Protein AF-A0A060CGD2-F1 (afdb_monomer_lite)

InterPro domains:
  IPR013785 Aldolase-type TIM barrel [G3DSA:3.20.20.70] (26-135)
  IPR017853 Glycoside hydrolase superfamily [SSF51445] (34-133)

Radius of gyration: 16.0 Å; chains: 1; bounding box: 41×30×50 Å

Secondary structure (DSSP, 8-state):
---TT-----------S------EEEE--SEEETTSHHHHH-GGGEE--SSSEEEE-TTSHHHHHHHHHHHHHHHHHHT-SEEEEE--S-THHHHHHH-TTSHHHHHHHHHHHHHHHHHHHH-TT-EEEEESTT-

Foldseek 3Di:
DDPVPQDQDDDDDDDDDLPLPPDEEEDELQKDFCPDPCCVVCVVQWQDPPDRMTGGQLLDPVSLVVSLVVLLCVCVNSVHQEYEYEAQDDCVVSQCVVPVPNCSVVSSVVSVVVSVVSNCVSNVSHHYDYYHPND

pLDDT: mean 81.66, std 20.45, range [28.38, 97.75]

Sequence (135 aa):
IDTENFPAASHHSRRRCVRWAEIRAVVRVERAHRSSRWVREHPDWFIDIGKDFLLLDLSLREAQDACIDLMTRTVHEVGAGWVKLDFNFGPRLFWEASDPGGGKQFTYTAGLYRVLDEFFRLCPDVIMECCASGG

Organism: NCBI:txid246267

Structure (mmCIF, N/CA/C/O backbone):
data_AF-A0A060CGD2-F1
#
_entry.id   AF-A0A060CGD2-F1
#
loop_
_atom_site.group_PDB
_atom_site.id
_atom_site.type_symbol
_atom_site.label_atom_id
_atom_site.label_alt_id
_atom_site.label_comp_id
_atom_site.label_asym_id
_atom_site.label_entity_id
_atom_site.label_seq_id
_atom_site.pdbx_PDB_ins_code
_atom_site.Cartn_x
_atom_site.Cartn_y
_atom_site.Cartn_z
_atom_site.occupancy
_atom_site.B_iso_or_equiv
_atom_site.auth_seq_id
_atom_site.auth_comp_id
_atom_site.auth_asym_id
_atom_site.auth_atom_id
_atom_site.pdbx_PDB_model_num
ATOM 1 N N . ILE A 1 1 ? 6.231 -1.635 7.036 1.00 45.22 1 ILE A N 1
ATOM 2 C CA . ILE A 1 1 ? 5.142 -0.938 7.746 1.00 45.22 1 ILE A CA 1
ATOM 3 C C . ILE A 1 1 ? 5.560 -0.882 9.196 1.00 45.22 1 ILE A C 1
ATOM 5 O O . ILE A 1 1 ? 5.857 -1.921 9.771 1.00 45.22 1 ILE A O 1
ATOM 9 N N . ASP A 1 2 ? 5.777 0.327 9.689 1.00 30.14 2 ASP A N 1
ATOM 10 C CA . ASP A 1 2 ? 6.323 0.554 11.017 1.00 30.14 2 ASP A CA 1
ATOM 11 C C . ASP A 1 2 ? 5.169 0.546 12.024 1.00 30.14 2 ASP A C 1
ATOM 13 O O . ASP A 1 2 ? 4.426 1.520 12.144 1.00 30.14 2 ASP A O 1
ATOM 17 N N . THR A 1 3 ? 4.949 -0.609 12.650 1.00 40.44 3 THR A N 1
ATOM 18 C CA . THR A 1 3 ? 3.934 -0.813 13.692 1.00 40.44 3 THR A CA 1
ATOM 19 C C . THR A 1 3 ? 4.403 -0.310 15.061 1.00 40.44 3 THR A C 1
ATOM 21 O O . THR A 1 3 ? 3.661 -0.442 16.031 1.00 40.44 3 THR A O 1
ATOM 24 N N . GLU A 1 4 ? 5.605 0.270 15.179 1.00 31.92 4 GLU A N 1
ATOM 25 C CA . GLU A 1 4 ? 6.211 0.628 16.473 1.00 31.92 4 GLU A CA 1
ATOM 26 C C . GLU A 1 4 ? 5.580 1.850 17.165 1.00 31.92 4 GLU A C 1
ATOM 28 O O . GLU A 1 4 ? 6.003 2.218 18.256 1.00 31.92 4 GLU A O 1
ATOM 33 N N . ASN A 1 5 ? 4.527 2.453 16.602 1.00 32.41 5 ASN A N 1
ATOM 34 C CA . ASN A 1 5 ? 3.839 3.605 17.203 1.00 32.41 5 ASN A CA 1
ATOM 35 C C . ASN A 1 5 ? 2.410 3.324 17.700 1.00 32.41 5 ASN A C 1
ATOM 37 O O . ASN A 1 5 ? 1.669 4.269 17.966 1.00 32.41 5 ASN A O 1
ATOM 41 N N . PHE A 1 6 ? 2.000 2.061 17.849 1.00 35.94 6 PHE A N 1
ATOM 42 C CA . PHE A 1 6 ? 0.694 1.735 18.433 1.00 35.94 6 PHE A CA 1
ATOM 43 C C . PHE A 1 6 ? 0.813 1.512 19.950 1.00 35.94 6 PHE A C 1
ATOM 45 O O . PHE A 1 6 ? 1.292 0.456 20.369 1.00 35.94 6 PHE A O 1
ATOM 52 N N . PRO A 1 7 ? 0.390 2.466 20.808 1.00 33.22 7 PRO A N 1
ATOM 53 C CA . PRO A 1 7 ? 0.287 2.199 22.236 1.00 33.22 7 PRO A CA 1
ATOM 54 C C . PRO A 1 7 ? -0.758 1.102 22.473 1.00 33.22 7 PRO A C 1
ATOM 56 O O . PRO A 1 7 ? -1.859 1.144 21.924 1.00 33.22 7 PRO A O 1
ATOM 59 N N . ALA A 1 8 ? -0.407 0.109 23.291 1.00 31.61 8 ALA A N 1
ATOM 60 C CA . ALA A 1 8 ? -1.294 -0.992 23.646 1.00 31.61 8 ALA A CA 1
ATOM 61 C C . ALA A 1 8 ? -2.565 -0.460 24.336 1.00 31.61 8 ALA A C 1
ATOM 63 O O . ALA A 1 8 ? -2.499 0.097 25.434 1.00 31.61 8 ALA A O 1
ATOM 64 N N . ALA A 1 9 ? -3.727 -0.627 23.698 1.00 41.44 9 ALA A N 1
ATOM 65 C CA . ALA A 1 9 ? -5.012 -0.264 24.282 1.00 41.44 9 ALA A CA 1
ATOM 66 C C . ALA A 1 9 ? -5.433 -1.314 25.325 1.00 41.44 9 ALA A C 1
ATOM 68 O O . ALA A 1 9 ? -5.514 -2.510 25.044 1.00 41.44 9 ALA A O 1
ATOM 69 N N . SER A 1 10 ? -5.701 -0.868 26.551 1.00 34.97 10 SER A N 1
ATOM 70 C CA . SER A 1 10 ? -6.179 -1.705 27.649 1.00 34.97 10 SER A CA 1
ATOM 71 C C . SER A 1 10 ? -7.662 -2.066 27.471 1.00 34.97 10 SER A C 1
ATOM 73 O O . SER A 1 10 ? -8.526 -1.219 27.244 1.00 34.97 10 SER A O 1
ATOM 75 N N . HIS A 1 11 ? -7.978 -3.358 27.581 1.00 40.56 11 HIS A N 1
ATOM 76 C CA . HIS A 1 11 ? -9.336 -3.884 27.451 1.00 40.56 11 HIS A CA 1
ATOM 77 C C . HIS A 1 11 ? -10.218 -3.546 28.667 1.00 40.56 11 HIS A C 1
ATOM 79 O O . HIS A 1 11 ? -10.110 -4.205 29.701 1.00 40.56 11 HIS A O 1
ATOM 85 N N . HIS A 1 12 ? -11.187 -2.628 28.532 1.00 32.06 12 HIS A N 1
ATOM 86 C CA . HIS A 1 12 ? -12.406 -2.713 29.348 1.00 32.06 12 HIS A CA 1
ATOM 87 C C . HIS A 1 12 ? -13.665 -2.040 28.765 1.00 32.06 12 HIS A C 1
ATOM 89 O O . HIS A 1 12 ? -13.689 -0.867 28.401 1.00 32.06 12 HIS A O 1
ATOM 95 N N . SER A 1 13 ? -14.764 -2.794 28.873 1.00 37.09 13 SER A N 1
ATOM 96 C CA . SER A 1 13 ? -16.188 -2.417 28.831 1.00 37.09 13 SER A CA 1
ATOM 97 C C . SER A 1 13 ? -16.917 -2.340 27.476 1.00 37.09 13 SER A C 1
ATOM 99 O O . SER A 1 13 ? -16.857 -1.380 26.714 1.00 37.09 13 SER A O 1
ATOM 101 N N . ARG A 1 14 ? -17.741 -3.376 27.261 1.00 45.62 14 ARG A N 1
ATOM 102 C CA . ARG A 1 14 ? -18.869 -3.440 26.324 1.00 45.62 14 ARG A CA 1
ATOM 103 C C . ARG A 1 14 ? -20.019 -2.552 26.820 1.00 45.62 14 ARG A C 1
ATOM 105 O O . ARG A 1 14 ? -20.652 -2.930 27.803 1.00 45.62 14 ARG A O 1
ATOM 112 N N . ARG A 1 15 ? -20.366 -1.465 26.119 1.00 35.06 15 ARG A N 1
ATOM 113 C CA . ARG A 1 15 ? -21.733 -0.891 26.089 1.00 35.06 15 ARG A CA 1
ATOM 114 C C . ARG A 1 15 ? -21.998 -0.235 24.731 1.00 35.06 15 ARG A C 1
ATOM 116 O O . ARG A 1 15 ? -21.208 0.583 24.278 1.00 35.06 15 ARG A O 1
ATOM 123 N N . ARG A 1 16 ? -23.121 -0.612 24.106 1.00 38.50 16 ARG A N 1
ATOM 124 C CA . ARG A 1 16 ? -23.688 0.022 22.906 1.00 38.50 16 ARG A CA 1
ATOM 125 C C . ARG A 1 16 ? -24.160 1.428 23.266 1.00 38.50 16 ARG A C 1
ATOM 127 O O . ARG A 1 16 ? -25.179 1.594 23.924 1.00 38.50 16 ARG A O 1
ATOM 134 N N . CYS A 1 17 ? -23.388 2.409 22.845 1.00 28.38 17 CYS A N 1
ATOM 135 C CA . CYS A 1 17 ? -23.762 3.799 22.632 1.00 28.38 17 CYS A CA 1
ATOM 136 C C . CYS A 1 17 ? -22.786 4.282 21.553 1.00 28.38 17 CYS A C 1
ATOM 138 O O . CYS A 1 17 ? -21.675 3.753 21.513 1.00 28.38 17 CYS A O 1
ATOM 140 N N . VAL A 1 18 ? -23.182 5.192 20.664 1.00 41.75 18 VAL A N 1
ATOM 141 C CA . VAL A 1 18 ? -22.348 5.692 19.554 1.00 41.75 18 VAL A CA 1
ATOM 142 C C . VAL A 1 18 ? -21.080 6.344 20.128 1.00 41.75 18 VAL A C 1
ATOM 144 O O . VAL A 1 18 ? -21.037 7.538 20.401 1.00 41.75 18 VAL A O 1
ATOM 147 N N . ARG A 1 19 ? -20.062 5.530 20.416 1.00 39.88 19 ARG A N 1
ATOM 148 C CA . ARG A 1 19 ? -18.722 5.959 20.788 1.00 39.88 19 ARG A CA 1
ATOM 149 C C . ARG A 1 19 ? -18.026 6.161 19.464 1.00 39.88 19 ARG A C 1
ATOM 151 O O . ARG A 1 19 ? -17.563 5.196 18.867 1.00 39.88 19 ARG A O 1
ATOM 158 N N . TRP A 1 20 ? -17.955 7.410 19.020 1.00 41.66 20 TRP A N 1
ATOM 159 C CA . TRP A 1 20 ? -16.819 7.839 18.217 1.00 41.66 20 TRP A CA 1
ATOM 160 C C . TRP A 1 20 ? -15.587 7.401 19.004 1.00 41.66 20 TRP A C 1
ATOM 162 O O . TRP A 1 20 ? -15.300 7.979 20.051 1.00 41.66 20 TRP A O 1
ATOM 172 N N . ALA A 1 21 ? -14.975 6.275 18.641 1.00 48.75 21 ALA A N 1
ATOM 173 C CA . ALA A 1 21 ? -13.849 5.786 19.411 1.00 48.75 21 ALA A CA 1
ATOM 174 C C . ALA A 1 21 ? -12.757 6.859 19.328 1.00 48.75 21 ALA A C 1
ATOM 176 O O . ALA A 1 21 ? -12.314 7.227 18.245 1.00 48.75 21 ALA A O 1
ATOM 177 N N . GLU A 1 22 ? -12.376 7.396 20.489 1.00 57.50 22 GLU A N 1
ATOM 178 C CA . GLU A 1 22 ? -11.383 8.470 20.646 1.00 57.50 22 GLU A CA 1
ATOM 179 C C . GLU A 1 22 ? -9.983 8.038 20.179 1.00 57.50 22 GLU A C 1
ATOM 181 O O . GLU A 1 22 ? -9.079 8.862 20.039 1.00 57.50 22 GLU A O 1
ATOM 186 N N . ILE A 1 23 ? -9.806 6.738 19.927 1.00 62.69 23 ILE A N 1
ATOM 187 C CA . ILE A 1 23 ? -8.557 6.135 19.493 1.00 62.69 23 ILE A CA 1
ATOM 188 C C . ILE A 1 23 ? -8.354 6.406 18.003 1.00 62.69 23 ILE A C 1
ATOM 190 O O . ILE A 1 23 ? -9.133 5.974 17.148 1.00 62.69 23 ILE A O 1
ATOM 194 N N . ARG A 1 24 ? -7.268 7.126 17.723 1.00 72.38 24 ARG A N 1
ATOM 195 C CA . ARG A 1 24 ? -6.819 7.518 16.391 1.00 72.38 24 ARG A CA 1
ATOM 196 C C . ARG A 1 24 ? -5.615 6.679 15.986 1.00 72.38 24 ARG A C 1
ATOM 198 O O . ARG A 1 24 ? -4.660 6.571 16.751 1.00 72.38 24 ARG A O 1
ATOM 205 N N . ALA A 1 25 ? -5.645 6.134 14.776 1.00 73.31 25 ALA A N 1
ATOM 206 C CA . ALA A 1 25 ? -4.524 5.413 14.179 1.00 73.31 25 ALA A CA 1
ATOM 207 C C . ALA A 1 25 ? -3.986 6.173 12.960 1.00 73.31 25 ALA A C 1
ATOM 209 O O . ALA A 1 25 ? -4.772 6.689 12.170 1.00 73.31 25 ALA A O 1
ATOM 210 N N . VAL A 1 26 ? -2.662 6.223 12.785 1.00 71.25 26 VAL A N 1
ATOM 211 C CA . VAL A 1 26 ? -2.036 6.681 11.532 1.00 71.25 26 VAL A CA 1
ATOM 212 C C . VAL A 1 26 ? -1.509 5.460 10.799 1.00 71.25 26 VAL A C 1
ATOM 214 O O . VAL A 1 26 ? -0.709 4.702 11.346 1.00 71.25 26 VAL A O 1
ATOM 217 N N . VAL A 1 27 ? -1.952 5.272 9.562 1.00 71.50 27 VAL A N 1
ATOM 218 C CA . VAL A 1 27 ? -1.595 4.122 8.736 1.00 71.50 27 VAL A CA 1
ATOM 219 C C . VAL A 1 27 ? -0.859 4.609 7.488 1.00 71.50 27 VAL A C 1
ATOM 221 O O . VAL A 1 27 ? -1.291 5.546 6.822 1.00 71.50 27 VAL A O 1
ATOM 224 N N . ARG A 1 28 ? 0.284 3.971 7.206 1.00 76.56 28 ARG A N 1
ATOM 225 C CA . ARG A 1 28 ? 1.129 4.190 6.019 1.00 76.56 28 ARG A CA 1
ATOM 226 C C . ARG A 1 28 ? 1.383 2.828 5.379 1.00 76.56 28 ARG A C 1
ATOM 228 O O . ARG A 1 28 ? 2.253 2.089 5.848 1.00 76.56 28 ARG A O 1
ATOM 235 N N . VAL A 1 29 ? 0.581 2.464 4.385 1.00 73.81 29 VAL A N 1
ATOM 236 C CA . VAL A 1 29 ? 0.555 1.108 3.796 1.00 73.81 29 VAL A CA 1
ATOM 237 C C . VAL A 1 29 ? 1.338 1.016 2.498 1.00 73.81 29 VAL A C 1
ATOM 239 O O . VAL A 1 29 ? 1.863 -0.034 2.148 1.00 73.81 29 VAL A O 1
ATOM 242 N N . GLU A 1 30 ? 1.497 2.139 1.822 1.00 74.94 30 GLU A N 1
ATOM 243 C CA . GLU A 1 30 ? 2.016 2.225 0.469 1.00 74.94 30 GLU A CA 1
ATOM 244 C C . GLU A 1 30 ? 3.543 2.131 0.429 1.00 74.94 30 GLU A C 1
ATOM 246 O O . GLU A 1 30 ? 4.131 1.939 -0.631 1.00 74.94 30 GLU A O 1
ATOM 251 N N . ARG A 1 31 ? 4.211 2.256 1.583 1.00 85.00 31 ARG A N 1
ATOM 252 C CA . ARG A 1 31 ? 5.669 2.279 1.676 1.00 85.00 31 ARG A CA 1
ATOM 253 C C . ARG A 1 31 ? 6.194 1.298 2.708 1.00 85.00 31 ARG A C 1
ATOM 255 O O . ARG A 1 31 ? 5.767 1.278 3.865 1.00 85.00 31 ARG A O 1
ATOM 262 N N . ALA A 1 32 ? 7.229 0.561 2.326 1.00 89.19 32 ALA A N 1
ATOM 263 C CA . ALA A 1 32 ? 7.939 -0.328 3.228 1.00 89.19 32 ALA A CA 1
ATOM 264 C C . ALA A 1 32 ? 9.444 -0.071 3.177 1.00 89.19 32 ALA A C 1
ATOM 266 O O . ALA A 1 32 ? 10.027 0.116 2.114 1.00 89.19 32 ALA A O 1
ATOM 267 N N . HIS A 1 33 ? 10.081 -0.053 4.348 1.00 91.94 33 HIS A N 1
ATOM 268 C CA . HIS A 1 33 ? 11.537 -0.056 4.417 1.00 91.94 33 HIS A CA 1
ATOM 269 C C . HIS A 1 33 ? 12.067 -1.399 3.896 1.00 91.94 33 HIS A C 1
ATOM 271 O O . HIS A 1 33 ? 11.465 -2.442 4.176 1.00 91.94 33 HIS A O 1
ATOM 277 N N . ARG A 1 34 ? 13.202 -1.390 3.195 1.00 93.00 34 ARG A N 1
ATOM 278 C CA . ARG A 1 34 ? 13.837 -2.579 2.603 1.00 93.00 34 ARG A CA 1
ATOM 279 C C . ARG A 1 34 ? 14.048 -3.715 3.603 1.00 93.00 34 ARG A C 1
ATOM 281 O O . ARG A 1 34 ? 13.912 -4.880 3.255 1.00 93.00 34 ARG A O 1
ATOM 288 N N . SER A 1 35 ? 14.370 -3.386 4.852 1.00 92.81 35 SER A N 1
ATOM 289 C CA . SER A 1 35 ? 14.580 -4.388 5.908 1.00 92.81 35 SER A CA 1
ATOM 290 C C . SER A 1 35 ? 13.285 -4.946 6.513 1.00 92.81 35 SER A C 1
ATOM 292 O O . SER A 1 35 ? 13.334 -5.857 7.345 1.00 92.81 35 SER A O 1
ATOM 294 N N . SER A 1 36 ? 12.121 -4.408 6.138 1.00 90.44 36 SER A N 1
ATOM 295 C CA . SER A 1 36 ? 10.848 -4.828 6.716 1.00 90.44 36 SER A CA 1
ATOM 296 C C . SER A 1 36 ? 10.520 -6.280 6.368 1.00 90.44 36 SER A C 1
ATOM 298 O O . SER A 1 36 ? 10.974 -6.834 5.368 1.00 90.44 36 SER A O 1
ATOM 300 N N . ARG A 1 37 ? 9.712 -6.915 7.221 1.00 90.50 37 ARG A N 1
ATOM 301 C CA . ARG A 1 37 ? 9.283 -8.304 7.033 1.00 90.50 37 ARG A CA 1
ATOM 302 C C . ARG A 1 37 ? 8.596 -8.523 5.680 1.00 90.50 37 ARG A C 1
ATOM 304 O O . ARG A 1 37 ? 8.975 -9.446 4.979 1.00 90.50 37 ARG A O 1
ATOM 311 N N . TRP A 1 38 ? 7.674 -7.640 5.292 1.00 90.50 38 TRP A N 1
ATOM 312 C CA . TRP A 1 38 ? 6.945 -7.751 4.023 1.00 90.50 38 TRP A CA 1
ATOM 313 C C . TRP A 1 38 ? 7.867 -7.717 2.807 1.00 90.50 38 TRP A C 1
ATOM 315 O O . TRP A 1 38 ? 7.704 -8.536 1.920 1.00 90.50 38 TRP A O 1
ATOM 325 N N . VAL A 1 39 ? 8.870 -6.832 2.787 1.00 93.00 39 VAL A N 1
ATOM 326 C CA . VAL A 1 39 ? 9.820 -6.768 1.661 1.00 93.00 39 VAL A CA 1
ATOM 327 C C . VAL A 1 39 ? 10.676 -8.036 1.580 1.00 93.00 39 VAL A C 1
ATOM 329 O O . VAL A 1 39 ? 11.04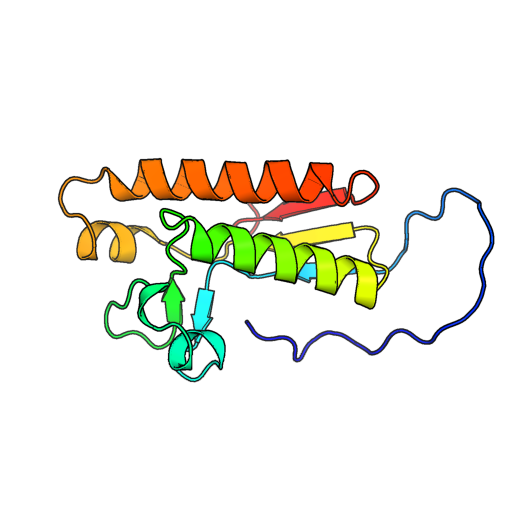7 -8.458 0.492 1.00 93.00 39 VAL A O 1
ATOM 332 N N . ARG A 1 40 ? 10.985 -8.669 2.718 1.00 93.06 40 ARG A N 1
ATOM 333 C CA . ARG A 1 40 ? 11.734 -9.936 2.742 1.00 93.06 40 ARG A CA 1
ATOM 334 C C . ARG A 1 40 ? 10.889 -11.139 2.324 1.00 93.06 40 ARG A C 1
ATOM 336 O O . ARG A 1 40 ? 11.417 -12.029 1.670 1.00 93.06 40 ARG A O 1
ATOM 343 N N . GLU A 1 41 ? 9.626 -11.185 2.740 1.00 94.75 41 GLU A N 1
ATOM 344 C CA . GLU A 1 41 ? 8.715 -12.309 2.471 1.00 94.75 41 GLU A CA 1
ATOM 345 C C . GLU A 1 41 ? 8.060 -12.220 1.086 1.00 94.75 41 GLU A C 1
ATOM 347 O O . GLU A 1 41 ? 7.861 -13.247 0.446 1.00 94.75 41 GLU A O 1
ATOM 352 N N . HIS A 1 42 ? 7.779 -11.003 0.618 1.00 94.94 42 HIS A N 1
ATOM 353 C CA . HIS A 1 42 ? 7.085 -10.709 -0.636 1.00 94.94 42 HIS A CA 1
ATOM 354 C C . HIS A 1 42 ? 7.791 -9.581 -1.407 1.00 94.94 42 HIS A C 1
ATOM 356 O O . HIS A 1 42 ? 7.218 -8.505 -1.591 1.00 94.94 42 HIS A O 1
ATOM 362 N N . PRO A 1 43 ? 9.060 -9.761 -1.824 1.00 94.62 43 PRO A N 1
ATOM 363 C CA . PRO A 1 43 ? 9.791 -8.731 -2.567 1.00 94.62 43 PRO A CA 1
ATOM 364 C C . PRO A 1 43 ? 9.126 -8.384 -3.908 1.00 94.62 43 PRO A C 1
ATOM 366 O O . PRO A 1 43 ? 9.266 -7.263 -4.387 1.00 94.62 43 PRO A O 1
ATOM 369 N N . ASP A 1 44 ? 8.385 -9.326 -4.489 1.00 95.38 44 ASP A N 1
ATOM 370 C CA . ASP A 1 44 ? 7.621 -9.202 -5.731 1.00 95.38 44 ASP A CA 1
ATOM 371 C C . ASP A 1 44 ? 6.444 -8.222 -5.634 1.00 95.38 44 ASP A C 1
ATOM 373 O O . ASP A 1 44 ? 6.003 -7.692 -6.651 1.00 95.38 44 ASP A O 1
ATOM 377 N N . TRP A 1 45 ? 5.969 -7.921 -4.423 1.00 95.56 45 TRP A N 1
ATOM 378 C CA . TRP A 1 45 ? 4.911 -6.933 -4.212 1.00 95.56 45 TRP A CA 1
ATOM 379 C C . TRP A 1 45 ? 5.410 -5.492 -4.235 1.00 95.56 45 TRP A C 1
ATOM 381 O O . TRP A 1 45 ? 4.604 -4.576 -4.100 1.00 95.56 45 TRP A O 1
ATOM 391 N N . PHE A 1 46 ? 6.716 -5.259 -4.356 1.00 95.19 46 PHE A N 1
ATOM 392 C CA . PHE A 1 46 ? 7.295 -3.930 -4.218 1.00 95.19 46 PHE A CA 1
ATOM 393 C C . PHE A 1 46 ? 8.043 -3.491 -5.473 1.00 95.19 46 PHE A C 1
ATOM 395 O O . PHE A 1 46 ? 8.835 -4.230 -6.051 1.00 95.19 46 PHE A O 1
ATOM 402 N N . ILE A 1 47 ? 7.864 -2.224 -5.841 1.00 94.44 47 ILE A N 1
ATOM 403 C CA . ILE A 1 47 ? 8.698 -1.564 -6.839 1.00 94.44 47 ILE A CA 1
ATOM 404 C C . ILE A 1 47 ? 9.958 -1.060 -6.135 1.00 94.44 47 ILE A C 1
ATOM 406 O O . ILE A 1 47 ? 9.904 -0.180 -5.266 1.00 94.44 47 ILE A O 1
ATOM 410 N N . ASP A 1 48 ? 11.099 -1.623 -6.522 1.00 94.31 48 ASP A N 1
ATOM 411 C CA . ASP A 1 48 ? 12.412 -1.278 -5.991 1.00 94.31 48 ASP A CA 1
ATOM 412 C C . ASP A 1 48 ? 13.222 -0.454 -6.998 1.00 94.31 48 ASP A C 1
ATOM 414 O O . ASP A 1 48 ? 13.508 -0.899 -8.106 1.00 94.31 48 ASP A O 1
ATOM 418 N N . ILE A 1 49 ? 13.629 0.746 -6.583 1.00 93.19 49 ILE A N 1
ATOM 419 C CA . ILE A 1 49 ? 14.500 1.643 -7.358 1.00 93.19 49 ILE A CA 1
ATOM 420 C C . ILE A 1 49 ? 15.869 1.859 -6.685 1.00 93.19 49 ILE A C 1
ATOM 422 O O . ILE A 1 49 ? 16.535 2.870 -6.914 1.00 93.19 49 ILE A O 1
ATOM 426 N N . GLY A 1 50 ? 16.279 0.954 -5.791 1.00 92.19 50 GLY A N 1
ATOM 427 C CA . GLY A 1 50 ? 17.562 1.016 -5.082 1.00 92.19 50 GLY A CA 1
ATOM 428 C C . GLY A 1 50 ? 17.599 2.025 -3.929 1.00 92.19 50 GLY A C 1
ATOM 429 O O . GLY A 1 50 ? 18.669 2.509 -3.564 1.00 92.19 50 GLY A O 1
ATOM 430 N N . LYS A 1 51 ? 16.439 2.379 -3.365 1.00 90.31 51 LYS A N 1
ATOM 431 C CA . LYS A 1 51 ? 16.313 3.268 -2.193 1.00 90.31 51 LYS A CA 1
ATOM 432 C C . LYS A 1 51 ? 16.036 2.464 -0.917 1.00 90.31 51 LYS A C 1
ATOM 434 O O . LYS A 1 51 ? 15.761 1.263 -0.976 1.00 90.31 51 LYS A O 1
ATOM 439 N N . ASP A 1 52 ? 16.094 3.135 0.234 1.00 91.75 52 ASP A N 1
ATOM 440 C CA . ASP A 1 52 ? 15.793 2.531 1.544 1.00 91.75 52 ASP A CA 1
ATOM 441 C C . ASP A 1 52 ? 14.319 2.148 1.687 1.00 91.75 52 ASP A C 1
ATOM 443 O O . ASP A 1 52 ? 13.973 1.185 2.370 1.00 91.75 52 ASP A O 1
ATOM 447 N N . PHE A 1 53 ? 13.443 2.897 1.019 1.00 91.00 53 PHE A N 1
ATOM 448 C CA . PHE A 1 53 ? 12.010 2.664 1.007 1.00 91.00 53 PHE A CA 1
ATOM 449 C C . PHE A 1 53 ? 11.529 2.286 -0.390 1.00 91.00 53 PHE A C 1
ATOM 451 O O . PHE A 1 53 ? 11.871 2.949 -1.371 1.00 91.00 53 PHE A O 1
ATOM 458 N N . LEU A 1 54 ? 10.709 1.242 -0.441 1.00 93.62 54 LEU A N 1
ATOM 459 C CA . LEU A 1 54 ? 10.091 0.709 -1.645 1.00 93.62 54 LEU A CA 1
ATOM 460 C C . LEU A 1 54 ? 8.595 1.053 -1.660 1.00 93.62 54 LEU A C 1
ATOM 462 O O . LEU A 1 54 ? 7.990 1.243 -0.597 1.00 93.62 54 LEU A O 1
ATOM 466 N N . LEU A 1 55 ? 8.015 1.119 -2.860 1.00 94.19 55 LEU A N 1
ATOM 467 C CA . LEU A 1 55 ? 6.585 1.357 -3.078 1.00 94.19 55 LEU A CA 1
ATOM 468 C C . LEU A 1 55 ? 5.861 0.013 -3.195 1.00 94.19 55 LEU A C 1
ATOM 470 O O . LEU A 1 55 ? 6.258 -0.809 -4.016 1.00 94.19 55 LEU A O 1
ATOM 474 N N . LEU A 1 56 ? 4.817 -0.209 -2.398 1.00 95.00 56 LEU A N 1
ATOM 475 C CA . LEU A 1 56 ? 3.931 -1.365 -2.546 1.00 95.00 56 LEU A CA 1
ATOM 476 C C . LEU A 1 56 ? 3.191 -1.252 -3.886 1.00 95.00 56 LEU A C 1
ATOM 478 O O . LEU A 1 56 ? 2.525 -0.249 -4.124 1.00 95.00 56 LEU A O 1
ATOM 482 N N . ASP A 1 57 ? 3.295 -2.241 -4.767 1.00 95.50 57 ASP A N 1
ATOM 483 C CA . ASP A 1 57 ? 2.643 -2.217 -6.075 1.00 95.50 57 ASP A CA 1
ATOM 484 C C . ASP A 1 57 ? 1.153 -2.556 -5.949 1.00 95.50 57 ASP A C 1
ATOM 486 O O . ASP A 1 57 ? 0.732 -3.706 -6.064 1.00 95.50 57 ASP A O 1
ATOM 490 N N . LEU A 1 58 ? 0.329 -1.523 -5.762 1.00 95.75 58 LEU A N 1
ATOM 491 C CA . LEU A 1 58 ? -1.126 -1.669 -5.714 1.00 95.75 58 LEU A CA 1
ATOM 492 C C . LEU A 1 58 ? -1.752 -2.040 -7.066 1.00 95.75 58 LEU A C 1
ATOM 494 O O . LEU A 1 58 ? -2.962 -2.222 -7.118 1.00 95.75 58 LEU A O 1
ATOM 498 N N . SER A 1 59 ? -0.990 -2.210 -8.153 1.00 95.06 59 SER A N 1
ATOM 499 C CA . SER A 1 59 ? -1.528 -2.854 -9.361 1.00 95.06 59 SER A CA 1
ATOM 500 C C . SER A 1 59 ? -1.682 -4.377 -9.212 1.00 95.06 59 SER A C 1
ATOM 502 O O . SER A 1 59 ? -2.411 -4.986 -9.995 1.00 95.06 59 SER A O 1
ATOM 504 N N . LEU A 1 60 ? -1.057 -4.985 -8.194 1.00 96.50 60 LEU A N 1
ATOM 505 C CA . LEU A 1 60 ? -1.145 -6.415 -7.890 1.00 96.50 60 LEU A CA 1
ATOM 506 C C . LEU A 1 60 ? -2.292 -6.708 -6.919 1.00 96.50 60 LEU A C 1
ATOM 508 O O . LEU A 1 60 ? -2.464 -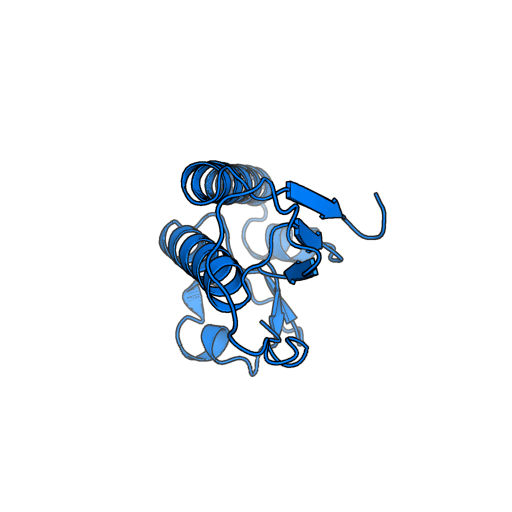6.022 -5.910 1.00 96.50 60 LEU A O 1
ATOM 512 N N . ARG A 1 61 ? -3.070 -7.756 -7.199 1.00 96.81 61 ARG A N 1
ATOM 513 C CA . ARG A 1 61 ? -4.252 -8.099 -6.398 1.00 96.81 61 ARG A CA 1
ATOM 514 C C . ARG A 1 61 ? -3.873 -8.623 -5.014 1.00 96.81 61 ARG A C 1
ATOM 516 O O . ARG A 1 61 ? -4.509 -8.272 -4.030 1.00 96.81 61 ARG A O 1
ATOM 523 N N . GLU A 1 62 ? -2.804 -9.396 -4.939 1.00 96.69 62 GLU A N 1
ATOM 524 C CA . GLU A 1 62 ? -2.264 -9.982 -3.717 1.00 96.69 62 GLU A CA 1
ATOM 525 C C . GLU A 1 62 ? -1.778 -8.894 -2.752 1.00 96.69 62 GLU A C 1
ATOM 527 O O . GLU A 1 62 ? -2.072 -8.941 -1.558 1.00 96.69 62 GLU A O 1
ATOM 532 N N . ALA A 1 63 ? -1.113 -7.861 -3.283 1.00 95.50 63 ALA A N 1
ATOM 533 C CA . ALA A 1 63 ? -0.685 -6.699 -2.510 1.00 95.50 63 ALA A CA 1
ATOM 534 C C . ALA A 1 63 ? -1.880 -5.885 -1.983 1.00 95.50 63 ALA A C 1
ATOM 536 O O . ALA A 1 63 ? -1.860 -5.434 -0.836 1.00 95.50 63 ALA A O 1
ATOM 537 N N . GLN A 1 64 ? -2.934 -5.720 -2.795 1.00 96.94 64 GLN A N 1
ATOM 538 C CA . GLN A 1 64 ? -4.180 -5.073 -2.367 1.00 96.94 64 GLN A CA 1
ATOM 539 C C . GLN A 1 64 ? -4.855 -5.855 -1.237 1.00 96.94 64 GLN A C 1
ATOM 541 O O . GLN A 1 64 ? -5.192 -5.266 -0.213 1.00 96.94 64 GLN A O 1
ATOM 546 N N . ASP A 1 65 ? -5.036 -7.166 -1.403 1.00 96.94 65 ASP A N 1
ATOM 547 C CA . ASP A 1 65 ? -5.727 -8.008 -0.425 1.00 96.94 65 ASP A CA 1
ATOM 548 C C . ASP A 1 65 ? -4.946 -8.042 0.907 1.00 96.94 65 ASP A C 1
ATOM 550 O O . ASP A 1 65 ? -5.531 -7.841 1.972 1.00 96.94 65 ASP A O 1
ATOM 554 N N . ALA A 1 66 ? -3.611 -8.134 0.860 1.00 93.75 66 ALA A N 1
ATOM 555 C CA . ALA A 1 66 ? -2.769 -8.021 2.052 1.00 93.75 66 ALA A CA 1
ATOM 556 C C . ALA A 1 66 ? -2.885 -6.645 2.735 1.00 93.75 66 ALA A C 1
ATOM 558 O O . ALA A 1 66 ? -2.902 -6.553 3.967 1.00 93.75 66 ALA A O 1
ATOM 559 N N . CYS A 1 67 ? -2.962 -5.565 1.951 1.00 94.12 67 CYS A N 1
ATOM 560 C CA . CYS A 1 67 ? -3.147 -4.209 2.463 1.00 94.12 67 CYS A CA 1
ATOM 561 C C . CYS A 1 67 ? -4.501 -4.050 3.169 1.00 94.12 67 CYS A C 1
ATOM 563 O O . CYS A 1 67 ? -4.548 -3.518 4.280 1.00 94.12 67 CYS A O 1
ATOM 565 N N . ILE A 1 68 ? -5.581 -4.544 2.554 1.00 95.38 68 ILE A N 1
ATOM 566 C CA . ILE A 1 68 ? -6.933 -4.547 3.130 1.00 95.38 68 ILE A CA 1
ATOM 567 C C . ILE A 1 68 ? -6.922 -5.297 4.463 1.00 95.38 68 ILE A C 1
ATOM 569 O O . ILE A 1 68 ? -7.321 -4.738 5.486 1.00 95.38 68 ILE A O 1
ATOM 573 N N . ASP A 1 69 ? -6.389 -6.521 4.475 1.00 94.94 69 ASP A N 1
ATOM 574 C CA . ASP A 1 69 ? -6.321 -7.351 5.676 1.00 94.94 69 ASP A CA 1
ATOM 575 C C . ASP A 1 69 ? -5.552 -6.662 6.801 1.00 94.94 69 ASP A C 1
ATOM 577 O O . ASP A 1 69 ? -5.998 -6.654 7.951 1.00 94.94 69 ASP A O 1
ATOM 581 N N . LEU A 1 70 ? -4.411 -6.045 6.491 1.00 91.44 70 LEU A N 1
ATOM 582 C CA . LEU A 1 70 ? -3.632 -5.320 7.483 1.00 91.44 70 LEU A CA 1
ATOM 583 C C . LEU A 1 70 ? -4.415 -4.138 8.062 1.00 91.44 70 LEU A C 1
ATOM 585 O O . LEU A 1 70 ? -4.506 -4.020 9.283 1.00 91.44 70 LEU A O 1
ATOM 589 N N . MET A 1 71 ? -4.994 -3.287 7.210 1.00 91.19 71 MET A N 1
ATOM 590 C CA . MET A 1 71 ? -5.755 -2.112 7.647 1.00 91.19 71 MET A CA 1
ATOM 591 C C . MET A 1 71 ? -6.940 -2.513 8.527 1.00 91.19 71 MET A C 1
ATOM 593 O O . MET A 1 71 ? -7.114 -1.970 9.621 1.00 91.19 71 MET A O 1
ATOM 597 N N . THR A 1 72 ? -7.723 -3.495 8.082 1.00 93.12 72 THR A N 1
ATOM 598 C CA . THR A 1 72 ? -8.882 -4.010 8.813 1.00 93.12 72 THR A CA 1
ATOM 599 C C . THR A 1 72 ? -8.458 -4.633 10.143 1.00 93.12 72 THR A C 1
ATOM 601 O O . THR A 1 72 ? -9.007 -4.271 11.187 1.00 93.12 72 THR A O 1
ATOM 604 N N . ARG A 1 73 ? -7.433 -5.499 10.160 1.00 91.94 73 ARG A N 1
ATOM 605 C CA . ARG A 1 73 ? -6.926 -6.102 11.406 1.00 91.94 73 ARG A CA 1
ATOM 606 C C . ARG A 1 73 ? -6.431 -5.042 12.385 1.00 91.94 73 ARG A C 1
ATOM 608 O O . ARG A 1 73 ? -6.837 -5.080 13.540 1.00 91.94 73 ARG A O 1
ATOM 615 N N . THR A 1 74 ? -5.623 -4.077 11.940 1.00 87.75 74 THR A N 1
ATOM 616 C CA . THR A 1 74 ? -5.093 -3.013 12.808 1.00 87.75 74 THR A CA 1
ATOM 617 C C . THR A 1 74 ? -6.212 -2.197 13.447 1.00 87.75 74 THR A C 1
ATOM 619 O O . THR A 1 74 ? -6.189 -1.961 14.652 1.00 87.75 74 THR A O 1
ATOM 622 N N . VAL A 1 75 ? -7.221 -1.801 12.673 1.00 90.00 75 VAL A N 1
ATOM 623 C CA . VAL A 1 75 ? -8.367 -1.041 13.188 1.00 90.00 75 VAL A CA 1
ATOM 624 C C . VAL A 1 75 ? -9.134 -1.825 14.248 1.00 90.00 75 VAL A C 1
ATOM 626 O O . VAL A 1 75 ? -9.452 -1.270 15.301 1.00 90.00 75 VAL A O 1
ATOM 629 N N . HIS A 1 76 ? -9.402 -3.110 14.007 1.00 89.94 76 HIS A N 1
ATOM 630 C CA . HIS A 1 76 ? -10.117 -3.952 14.965 1.00 89.94 76 HIS A CA 1
ATOM 631 C C . HIS A 1 76 ? -9.292 -4.262 16.219 1.00 89.94 76 HIS A C 1
ATOM 633 O O . HIS A 1 76 ? -9.842 -4.244 17.318 1.00 89.94 76 HIS A O 1
ATOM 639 N N . GLU A 1 77 ? -7.993 -4.531 16.069 1.00 88.31 77 GLU A N 1
ATOM 640 C CA . GLU A 1 77 ? -7.076 -4.810 17.182 1.00 88.31 77 GLU A CA 1
ATOM 641 C C . GLU A 1 77 ? -6.917 -3.581 18.091 1.00 88.31 77 GLU A C 1
ATOM 643 O O . GLU A 1 77 ? -6.942 -3.707 19.314 1.00 88.31 77 GLU A O 1
ATOM 648 N N . VAL A 1 78 ? -6.814 -2.386 17.503 1.00 86.88 78 VAL A N 1
ATOM 649 C CA . VAL A 1 78 ? -6.673 -1.114 18.233 1.00 86.88 78 VAL A CA 1
ATOM 650 C C . VAL A 1 78 ? -8.021 -0.594 18.755 1.00 86.88 78 VAL A C 1
ATOM 652 O O . VAL A 1 78 ? -8.063 0.147 19.737 1.00 86.88 78 VAL A O 1
ATOM 655 N N . GLY A 1 79 ? -9.134 -0.968 18.119 1.00 87.62 79 GLY A N 1
ATOM 656 C CA . GLY A 1 79 ? -10.450 -0.383 18.381 1.00 87.62 79 GLY A CA 1
ATOM 657 C C . GLY A 1 79 ? -10.563 1.061 17.879 1.00 87.62 79 GLY A C 1
ATOM 658 O O . GLY A 1 79 ? -11.238 1.879 18.506 1.00 87.62 79 GLY A O 1
ATOM 659 N N . ALA A 1 80 ? -9.868 1.389 16.786 1.00 86.94 80 ALA A N 1
ATOM 660 C CA . ALA A 1 80 ? -9.847 2.735 16.223 1.00 86.94 80 ALA A CA 1
ATOM 661 C C . ALA A 1 80 ? -11.167 3.050 15.502 1.00 86.94 80 ALA A C 1
ATOM 663 O O . ALA A 1 80 ? -11.600 2.305 14.628 1.00 86.94 80 ALA A O 1
ATOM 664 N N . GLY A 1 81 ? -11.793 4.176 15.845 1.00 88.94 81 GLY A N 1
ATOM 665 C CA . GLY A 1 81 ? -12.968 4.706 15.131 1.00 88.94 81 GLY A CA 1
ATOM 666 C C . GLY A 1 81 ? -12.594 5.764 14.098 1.00 88.94 81 GLY A C 1
ATOM 667 O O . GLY A 1 81 ? -13.433 6.203 13.316 1.00 88.94 81 GLY A O 1
ATOM 668 N N . TRP A 1 82 ? -11.328 6.180 14.105 1.00 91.00 82 TRP A N 1
ATOM 669 C CA . TRP A 1 82 ? -10.778 7.156 13.187 1.00 91.00 82 TRP A CA 1
ATOM 670 C C . TRP A 1 82 ? -9.376 6.734 12.746 1.00 91.00 82 TRP A C 1
ATOM 672 O O . TRP A 1 82 ? -8.523 6.390 13.572 1.00 91.00 82 TRP A O 1
ATOM 682 N N . VAL A 1 83 ? -9.135 6.783 11.441 1.00 89.88 83 VAL A N 1
ATOM 683 C CA . VAL A 1 83 ? -7.860 6.440 10.812 1.00 89.88 83 VAL A CA 1
ATOM 684 C C . VAL A 1 83 ? -7.400 7.608 9.955 1.00 89.88 83 VAL A C 1
ATOM 686 O O . VAL A 1 83 ? -8.150 8.102 9.122 1.00 89.88 83 VAL A O 1
ATOM 689 N N . LYS A 1 84 ? -6.143 8.015 10.110 1.00 88.75 84 LYS A N 1
ATOM 690 C CA . LYS A 1 84 ? -5.457 8.860 9.135 1.00 88.75 84 LYS A CA 1
ATOM 691 C C . LYS A 1 84 ? -4.703 7.968 8.161 1.00 88.75 84 LYS A C 1
ATOM 693 O O . LYS A 1 84 ? -3.773 7.273 8.579 1.00 88.75 84 LYS A O 1
ATOM 698 N N . LEU A 1 85 ? -5.088 8.000 6.891 1.00 87.94 85 LEU A N 1
ATOM 699 C CA . LEU A 1 85 ? -4.312 7.405 5.810 1.00 87.94 85 LEU A CA 1
ATOM 700 C C . LEU A 1 85 ? -3.370 8.470 5.254 1.00 87.94 85 LEU A C 1
ATOM 702 O O . LEU A 1 85 ? -3.823 9.500 4.760 1.00 87.94 85 LEU A O 1
ATOM 706 N N . ASP A 1 86 ? -2.069 8.241 5.389 1.00 85.00 86 ASP A N 1
ATOM 707 C CA . ASP A 1 86 ? -1.049 9.251 5.118 1.00 85.00 86 ASP A CA 1
ATOM 708 C C . ASP A 1 86 ? -0.097 8.824 3.990 1.00 85.00 86 ASP A C 1
ATOM 710 O O . ASP A 1 86 ? 0.685 7.883 4.137 1.00 85.00 86 ASP A O 1
ATOM 714 N N . PHE A 1 87 ? -0.124 9.564 2.880 1.00 81.94 87 PHE A N 1
ATOM 715 C CA . PHE A 1 87 ? 0.644 9.321 1.660 1.00 81.94 87 PHE A CA 1
ATOM 716 C C . PHE A 1 87 ? 1.714 10.404 1.442 1.00 81.94 87 PHE A C 1
ATOM 718 O O . PHE A 1 87 ? 1.686 11.199 0.503 1.00 81.94 87 PHE A O 1
ATOM 725 N N . ASN A 1 88 ? 2.700 10.437 2.339 1.00 79.38 88 ASN A N 1
ATOM 726 C CA . ASN A 1 88 ? 3.814 11.395 2.320 1.00 79.38 88 ASN A CA 1
ATOM 727 C C . ASN A 1 88 ? 4.950 10.988 1.374 1.00 79.38 88 ASN A C 1
ATOM 729 O O . ASN A 1 88 ? 6.110 10.868 1.789 1.00 79.38 88 ASN A O 1
ATOM 733 N N . PHE A 1 89 ? 4.629 10.704 0.112 1.00 77.94 89 PHE A N 1
ATOM 734 C CA . PHE A 1 89 ? 5.620 10.205 -0.829 1.00 77.94 89 PHE A CA 1
ATOM 735 C C . PHE A 1 89 ? 5.342 10.567 -2.287 1.00 77.94 89 PHE A C 1
ATOM 737 O O . PHE A 1 89 ? 4.197 10.654 -2.708 1.00 77.94 89 PHE A O 1
ATOM 744 N N . GLY A 1 90 ? 6.412 10.743 -3.070 1.00 84.44 90 GLY A N 1
ATOM 745 C CA . GLY A 1 90 ? 6.347 10.947 -4.517 1.00 84.44 90 GLY A CA 1
ATOM 746 C C . GLY A 1 90 ? 6.543 9.631 -5.282 1.00 84.44 90 GLY A C 1
ATOM 747 O O . GLY A 1 90 ? 7.691 9.270 -5.547 1.00 84.44 90 GLY A O 1
ATOM 748 N N . PRO A 1 91 ? 5.472 8.921 -5.688 1.00 89.38 91 PRO A N 1
ATOM 749 C CA . PRO A 1 91 ? 5.569 7.607 -6.335 1.00 89.38 91 PRO A CA 1
ATOM 750 C C . PRO A 1 91 ? 6.031 7.670 -7.796 1.00 89.38 91 PRO A C 1
ATOM 752 O O . PRO A 1 91 ? 6.351 6.640 -8.381 1.00 89.38 91 PRO A O 1
ATOM 755 N N . ARG A 1 92 ? 6.110 8.867 -8.391 1.00 90.25 92 ARG A N 1
ATOM 756 C CA . ARG A 1 92 ? 6.408 9.054 -9.818 1.00 90.25 92 ARG A CA 1
ATOM 757 C C . ARG A 1 92 ? 7.662 8.307 -10.281 1.00 90.25 92 ARG A C 1
ATOM 759 O O . ARG A 1 92 ? 7.601 7.606 -11.281 1.00 90.25 92 ARG A O 1
ATOM 766 N N . LEU A 1 93 ? 8.762 8.394 -9.528 1.00 91.81 93 LEU A N 1
ATOM 767 C CA . LEU A 1 93 ? 10.019 7.715 -9.879 1.00 91.81 93 LEU A CA 1
ATOM 768 C C . LEU A 1 93 ? 9.887 6.182 -9.908 1.00 91.81 93 LEU A C 1
ATOM 770 O O . LEU A 1 93 ? 10.612 5.517 -10.637 1.00 91.81 93 LEU A O 1
ATOM 774 N N . PHE A 1 94 ? 8.967 5.619 -9.125 1.00 93.19 94 PHE A N 1
ATOM 775 C CA . PHE A 1 94 ? 8.713 4.178 -9.057 1.00 93.19 94 PHE A CA 1
ATOM 776 C C . PHE A 1 94 ? 7.873 3.736 -10.248 1.00 93.19 94 PHE A C 1
ATOM 778 O O . PHE A 1 94 ? 8.166 2.726 -10.884 1.00 93.19 94 PHE A O 1
ATOM 785 N N . TRP A 1 95 ? 6.849 4.517 -10.589 1.00 92.94 95 TRP A N 1
ATOM 786 C CA . TRP A 1 95 ? 6.043 4.262 -11.776 1.00 92.94 95 TRP A CA 1
ATOM 787 C C . TRP A 1 95 ? 6.883 4.367 -13.049 1.00 92.94 95 TRP A C 1
ATOM 789 O O . TRP A 1 95 ? 6.868 3.435 -13.839 1.00 92.94 95 TRP A O 1
ATOM 799 N N . GLU A 1 96 ? 7.692 5.420 -13.197 1.00 92.62 96 GLU A N 1
ATOM 800 C CA . GLU A 1 96 ? 8.593 5.594 -14.348 1.00 92.62 96 GLU A CA 1
ATOM 801 C C . GLU A 1 96 ? 9.609 4.446 -14.474 1.00 92.62 96 GLU A C 1
ATOM 803 O O . GLU A 1 96 ? 9.897 3.996 -15.580 1.00 92.62 96 GLU A O 1
ATOM 808 N N . ALA A 1 97 ? 10.134 3.945 -13.350 1.00 91.38 97 ALA A N 1
ATOM 809 C CA . ALA A 1 97 ? 11.089 2.838 -13.351 1.00 91.38 97 ALA A CA 1
ATOM 810 C C . ALA A 1 97 ? 10.452 1.475 -13.676 1.00 91.38 97 ALA A C 1
ATOM 812 O O . ALA A 1 97 ? 11.115 0.621 -14.259 1.00 91.38 97 ALA A O 1
ATOM 813 N N . SER A 1 98 ? 9.194 1.256 -13.283 1.00 92.56 98 SER A N 1
ATOM 814 C CA . SER A 1 98 ? 8.491 -0.021 -13.487 1.00 92.56 98 SER A CA 1
ATOM 815 C C . SER A 1 98 ? 7.718 -0.093 -14.805 1.00 92.56 98 SER A C 1
ATOM 817 O O . SER A 1 98 ? 7.558 -1.179 -15.355 1.00 92.56 98 SER A O 1
ATOM 819 N N . ASP A 1 99 ? 7.247 1.043 -15.315 1.00 91.81 99 ASP A N 1
ATOM 820 C CA . ASP A 1 99 ? 6.505 1.155 -16.567 1.00 91.81 99 ASP A CA 1
ATOM 821 C C . ASP A 1 99 ? 6.775 2.512 -17.241 1.00 91.81 99 ASP A C 1
ATOM 823 O O . ASP A 1 99 ? 6.069 3.498 -16.993 1.00 91.81 99 ASP A O 1
ATOM 827 N N . PRO A 1 100 ? 7.757 2.571 -18.156 1.00 84.81 100 PRO A N 1
ATOM 828 C CA . PRO A 1 100 ? 8.033 3.769 -18.944 1.00 84.81 100 PRO A CA 1
ATOM 829 C C . PRO A 1 100 ? 6.849 4.238 -19.808 1.00 84.81 100 PRO A C 1
ATOM 831 O O . PRO A 1 100 ? 6.846 5.381 -20.262 1.00 84.81 100 PRO A O 1
ATOM 834 N N . GLY A 1 101 ? 5.848 3.380 -20.050 1.00 87.06 101 GLY A N 1
ATOM 835 C CA . GLY A 1 101 ? 4.631 3.709 -20.795 1.00 87.06 101 GLY A CA 1
ATOM 836 C C . GLY A 1 101 ? 3.582 4.476 -19.981 1.00 87.06 101 GLY A C 1
ATOM 837 O O . GLY A 1 101 ? 2.609 4.962 -20.555 1.00 87.06 101 GLY A O 1
ATOM 838 N N . GLY A 1 102 ? 3.765 4.607 -18.661 1.00 87.56 102 GLY A N 1
ATOM 839 C CA . GLY A 1 102 ? 2.923 5.423 -17.778 1.00 87.56 102 GLY A CA 1
ATOM 840 C C . GLY A 1 102 ? 1.578 4.803 -17.367 1.00 87.56 102 GLY A C 1
ATOM 841 O O . GLY A 1 102 ? 0.856 5.393 -16.561 1.00 87.56 102 GLY A O 1
ATOM 842 N N . GLY A 1 103 ? 1.236 3.605 -17.847 1.00 92.25 103 GLY A N 1
ATOM 843 C CA . GLY A 1 103 ? 0.008 2.893 -17.471 1.00 92.25 103 GLY A CA 1
ATOM 844 C C . GLY A 1 103 ? -0.010 2.439 -16.006 1.00 92.25 103 GLY A C 1
ATOM 845 O O . GLY A 1 103 ? -1.081 2.3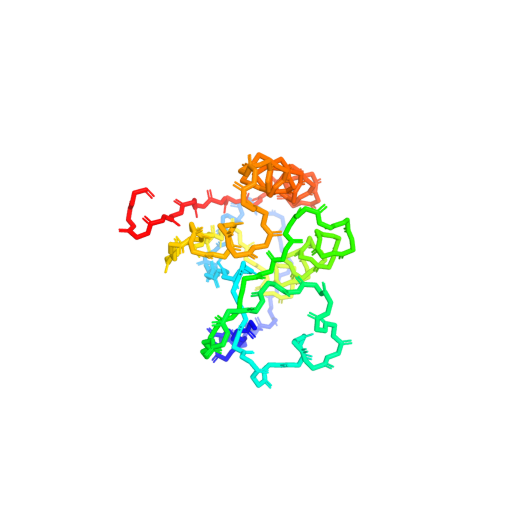05 -15.400 1.00 92.25 103 GLY A O 1
ATOM 846 N N . LYS A 1 104 ? 1.165 2.261 -15.394 1.00 93.44 104 LYS A N 1
ATOM 847 C CA . LYS A 1 104 ? 1.307 1.883 -13.982 1.00 93.44 104 LYS A CA 1
ATOM 848 C C . LYS A 1 104 ? 0.643 2.874 -13.036 1.00 93.44 104 LYS A C 1
ATOM 850 O O . LYS A 1 104 ? 0.016 2.437 -12.078 1.00 93.44 104 LYS A O 1
ATOM 855 N N . GLN A 1 105 ? 0.701 4.176 -13.316 1.00 93.19 105 GLN A N 1
ATOM 856 C CA . GLN A 1 105 ? 0.019 5.170 -12.485 1.00 93.19 105 GLN A CA 1
ATOM 857 C C . GLN A 1 105 ? -1.491 4.897 -12.423 1.00 93.19 105 GLN A C 1
ATOM 859 O O . GLN A 1 105 ? -2.067 4.863 -11.339 1.00 93.19 105 GLN A O 1
ATOM 864 N N . PHE A 1 106 ? -2.127 4.648 -13.571 1.00 94.69 106 PHE A N 1
ATOM 865 C CA . PHE A 1 106 ? -3.563 4.376 -13.633 1.00 94.69 106 PHE A CA 1
ATOM 866 C C . PHE A 1 106 ? -3.937 3.091 -12.885 1.00 94.69 106 PHE A C 1
ATOM 868 O O . PHE A 1 106 ? -4.844 3.095 -12.054 1.00 94.69 106 PHE A O 1
ATOM 875 N N . THR A 1 107 ? -3.220 1.998 -13.153 1.00 95.81 107 THR A N 1
ATOM 876 C CA . THR A 1 107 ? -3.498 0.695 -12.525 1.00 95.81 107 THR A CA 1
ATOM 877 C C . THR A 1 107 ? -3.237 0.709 -11.019 1.00 95.81 107 THR A C 1
ATOM 879 O O . THR A 1 107 ? -4.042 0.169 -10.262 1.00 95.81 107 THR A O 1
ATOM 882 N N . TYR A 1 108 ? -2.183 1.395 -10.572 1.00 95.00 108 TYR A N 1
ATOM 883 C CA . TYR A 1 108 ? -1.916 1.641 -9.158 1.00 95.00 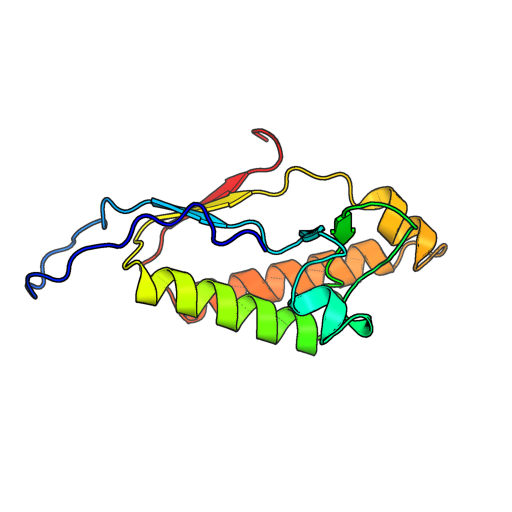108 TYR A CA 1
ATOM 884 C C . TYR A 1 108 ? -3.067 2.412 -8.501 1.00 95.00 108 TYR A C 1
ATOM 886 O O . TYR A 1 108 ? -3.578 1.993 -7.465 1.00 95.00 108 TYR A O 1
ATOM 894 N N . THR A 1 109 ? -3.504 3.524 -9.103 1.00 93.75 109 THR A N 1
ATOM 895 C CA . THR A 1 109 ? -4.590 4.350 -8.554 1.00 93.75 109 THR A CA 1
ATOM 896 C C . THR A 1 109 ? -5.912 3.582 -8.496 1.00 93.75 109 THR A C 1
ATOM 898 O O . THR A 1 109 ? -6.616 3.662 -7.492 1.00 93.75 109 THR A O 1
ATOM 901 N N . ALA A 1 110 ? -6.234 2.790 -9.521 1.00 96.81 110 ALA A N 1
ATOM 902 C CA . ALA A 1 110 ? -7.410 1.920 -9.506 1.00 96.81 110 ALA A CA 1
ATOM 903 C C . ALA A 1 110 ? -7.337 0.873 -8.380 1.00 96.81 110 ALA A C 1
ATOM 905 O O . ALA A 1 110 ? -8.328 0.627 -7.692 1.00 96.81 110 ALA A O 1
ATOM 906 N N . GLY A 1 111 ? -6.156 0.293 -8.154 1.00 96.75 111 GLY A N 1
ATOM 907 C CA . GLY A 1 111 ? -5.916 -0.628 -7.048 1.00 96.75 111 GLY A CA 1
ATOM 908 C C . GLY A 1 111 ? -6.058 0.020 -5.673 1.00 96.75 111 GLY A C 1
ATOM 909 O O . GLY A 1 111 ? -6.688 -0.561 -4.792 1.00 96.75 111 GLY A O 1
ATOM 910 N N . LEU A 1 112 ? -5.558 1.248 -5.501 1.00 94.44 112 LEU A N 1
ATOM 911 C CA . LEU A 1 112 ? -5.760 2.026 -4.277 1.00 94.44 112 LEU A CA 1
ATOM 912 C C . LEU A 1 112 ? -7.249 2.255 -3.999 1.00 94.44 112 LEU A C 1
ATOM 914 O O . LEU A 1 112 ? -7.698 2.005 -2.885 1.00 94.44 112 LEU A O 1
ATOM 918 N N . TYR A 1 113 ? -8.031 2.669 -5.000 1.00 95.56 113 TYR A N 1
ATOM 919 C CA . TYR A 1 113 ? -9.473 2.848 -4.809 1.00 95.56 113 TYR A CA 1
ATOM 920 C C . TYR A 1 113 ? -10.174 1.555 -4.419 1.00 95.56 113 TYR A C 1
ATOM 922 O O . TYR A 1 113 ? -11.004 1.566 -3.517 1.00 95.56 113 TYR A O 1
ATOM 930 N N . ARG A 1 114 ? -9.776 0.424 -5.005 1.00 97.44 114 ARG A N 1
ATOM 931 C CA . ARG A 1 114 ? -10.290 -0.875 -4.577 1.00 97.44 114 ARG A CA 1
ATOM 932 C C . ARG A 1 114 ? -9.973 -1.171 -3.105 1.00 97.44 114 ARG A C 1
ATOM 934 O O . ARG A 1 114 ? -10.848 -1.660 -2.396 1.00 97.44 114 ARG A O 1
ATOM 941 N N . VAL A 1 115 ? -8.745 -0.909 -2.651 1.00 96.12 115 VAL A N 1
ATOM 942 C CA . VAL A 1 115 ? -8.363 -1.099 -1.239 1.00 96.12 115 VAL A CA 1
ATOM 943 C C . VAL A 1 115 ? -9.253 -0.259 -0.327 1.00 96.12 115 VAL A C 1
ATOM 945 O O . VAL A 1 115 ? -9.758 -0.771 0.671 1.00 96.12 115 VAL A O 1
ATOM 948 N N . LEU A 1 116 ? -9.487 1.004 -0.688 1.00 94.81 116 LEU A N 1
ATOM 949 C CA . LEU A 1 116 ? -10.345 1.911 0.075 1.00 94.81 116 LEU A CA 1
ATOM 950 C C . LEU A 1 116 ? -11.804 1.442 0.097 1.00 94.81 116 LEU A C 1
ATOM 952 O O . LEU A 1 116 ? -12.399 1.375 1.172 1.00 94.81 116 LEU A O 1
ATOM 956 N N . ASP A 1 117 ? -12.363 1.068 -1.054 1.00 97.19 117 ASP A N 1
ATOM 957 C CA . ASP A 1 117 ? -13.742 0.586 -1.169 1.00 97.19 117 ASP A CA 1
ATOM 958 C C . ASP A 1 117 ? -13.976 -0.661 -0.308 1.00 97.19 117 ASP A C 1
ATOM 960 O O . ASP A 1 117 ? -14.947 -0.738 0.450 1.00 97.19 117 ASP A O 1
ATOM 964 N N . GLU A 1 118 ? -13.070 -1.639 -0.380 1.00 97.75 118 GLU A N 1
ATOM 965 C CA . GLU A 1 118 ? -13.161 -2.856 0.430 1.00 97.75 118 GLU A CA 1
ATOM 966 C C . GLU A 1 118 ? -12.963 -2.559 1.917 1.00 97.75 118 GLU A C 1
ATOM 968 O O . GLU A 1 118 ? -13.692 -3.103 2.750 1.00 97.75 118 GLU A O 1
ATOM 973 N N . PHE A 1 119 ? -12.034 -1.664 2.264 1.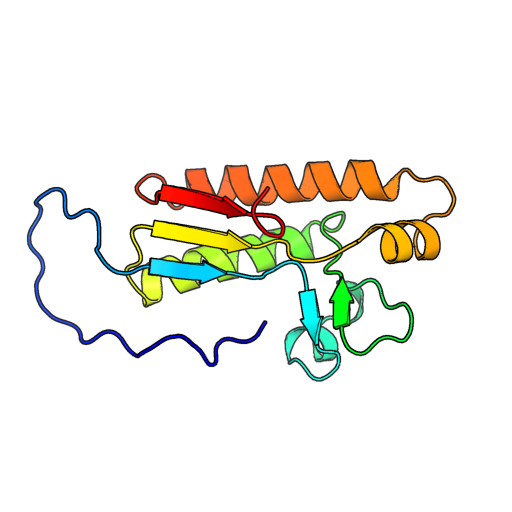00 95.38 119 PHE A N 1
ATOM 974 C CA . PHE A 1 119 ? -11.834 -1.241 3.645 1.00 95.38 119 PHE A CA 1
ATOM 975 C C . PHE A 1 119 ? -13.108 -0.616 4.227 1.00 95.38 119 PHE A C 1
ATOM 977 O O . PHE A 1 119 ? -13.547 -1.038 5.295 1.00 95.38 119 PHE A O 1
ATOM 984 N N . PHE A 1 120 ? -13.754 0.325 3.531 1.00 95.25 120 PHE A N 1
ATOM 985 C CA . PHE A 1 120 ? -15.006 0.928 4.006 1.00 95.25 120 PHE A CA 1
ATOM 986 C C . PHE A 1 120 ? -16.168 -0.065 4.037 1.00 95.25 120 PHE A C 1
ATOM 988 O O . PHE A 1 120 ? -17.031 0.028 4.910 1.00 95.25 120 PHE A O 1
ATOM 995 N N . ARG A 1 121 ? -16.187 -1.052 3.135 1.00 97.19 121 ARG A N 1
ATOM 996 C CA . ARG A 1 121 ? -17.174 -2.139 3.178 1.00 97.19 121 ARG A CA 1
ATOM 997 C C . ARG A 1 121 ? -17.011 -3.011 4.427 1.00 97.19 121 ARG A C 1
ATOM 999 O O . ARG A 1 121 ? -18.010 -3.469 4.980 1.00 97.19 121 ARG A O 1
ATOM 1006 N N . LEU A 1 122 ? -15.774 -3.271 4.848 1.00 96.19 122 LEU A N 1
ATOM 1007 C CA . LEU A 1 122 ? -15.453 -4.093 6.021 1.00 96.19 122 LEU A CA 1
ATOM 1008 C C . LEU A 1 122 ? -15.532 -3.307 7.340 1.00 96.19 122 LEU A C 1
ATOM 1010 O O . LEU A 1 122 ? -15.897 -3.875 8.368 1.00 96.19 122 LEU A O 1
ATOM 1014 N N . CYS A 1 123 ? -15.235 -2.009 7.301 1.00 94.69 123 CYS A N 1
ATOM 1015 C CA . CYS A 1 123 ? -15.145 -1.115 8.453 1.00 94.69 123 CYS A CA 1
ATOM 1016 C C . CYS A 1 123 ? -16.063 0.121 8.289 1.00 94.69 123 CYS A C 1
ATOM 1018 O O . CYS A 1 123 ? -15.566 1.249 8.318 1.00 94.69 123 CYS A O 1
ATOM 1020 N N . PRO A 1 124 ? -17.392 -0.045 8.130 1.00 95.56 124 PRO A N 1
ATOM 1021 C CA . PRO A 1 124 ? -18.297 1.053 7.758 1.00 95.56 124 PRO A CA 1
ATOM 1022 C C . PRO A 1 124 ? -18.430 2.150 8.823 1.00 95.56 124 PRO A C 1
ATOM 1024 O O . PRO A 1 124 ? -18.799 3.276 8.503 1.00 95.56 124 PRO A O 1
ATOM 1027 N N . ASP A 1 125 ? -18.125 1.833 10.082 1.00 92.44 125 ASP A N 1
ATOM 1028 C CA . ASP A 1 125 ? -18.219 2.771 11.205 1.00 92.44 125 ASP A CA 1
ATOM 1029 C C . ASP A 1 125 ? -16.936 3.605 11.409 1.00 92.44 125 ASP A C 1
ATOM 1031 O O . ASP A 1 125 ? -16.878 4.445 12.310 1.00 92.44 125 ASP A O 1
ATOM 1035 N N . VAL A 1 126 ? -15.889 3.369 10.609 1.00 92.19 126 VAL A N 1
ATOM 1036 C CA . VAL A 1 126 ? -14.599 4.064 10.727 1.00 92.19 126 VAL A CA 1
ATOM 1037 C C . VAL A 1 126 ? -14.589 5.325 9.875 1.00 92.19 126 VAL A C 1
ATOM 1039 O O . VAL A 1 126 ? -14.839 5.285 8.673 1.00 92.19 126 VAL A O 1
ATOM 1042 N N . ILE A 1 127 ? -14.200 6.447 10.478 1.00 92.94 127 ILE A N 1
ATOM 1043 C CA . ILE A 1 127 ? -13.873 7.662 9.727 1.00 92.94 127 ILE A CA 1
ATOM 1044 C C . ILE A 1 127 ? -12.436 7.561 9.216 1.00 92.94 127 ILE A C 1
ATOM 1046 O O . ILE A 1 127 ? -11.518 7.324 10.000 1.00 92.94 127 ILE A O 1
ATOM 1050 N N . MET A 1 128 ? -12.223 7.823 7.927 1.00 90.31 128 MET A N 1
ATOM 1051 C CA . MET A 1 128 ? -10.882 7.983 7.366 1.00 90.31 128 MET A CA 1
ATOM 1052 C C . MET A 1 128 ? -10.601 9.445 7.006 1.00 90.31 128 MET A C 1
ATOM 1054 O O . MET A 1 128 ? -11.333 10.049 6.226 1.00 90.31 128 MET A O 1
ATOM 1058 N N . GLU A 1 129 ? -9.510 9.996 7.532 1.00 89.62 129 GLU A N 1
ATOM 1059 C CA . GLU A 1 129 ? -8.891 11.225 7.034 1.00 89.62 129 GLU A CA 1
ATOM 1060 C C . GLU A 1 129 ? -7.784 10.846 6.045 1.00 89.62 129 GLU A C 1
ATOM 1062 O O . GLU A 1 129 ? 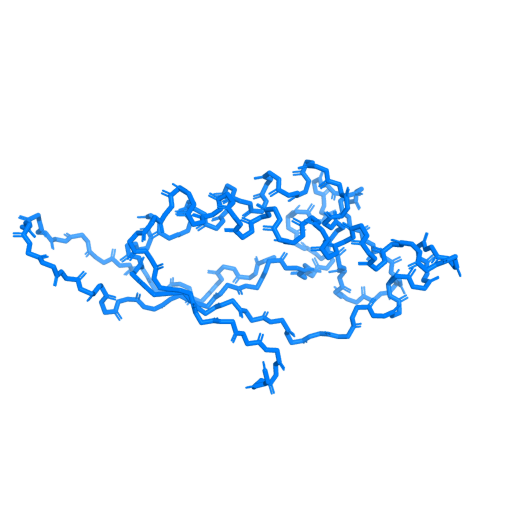-6.783 10.246 6.436 1.00 89.62 129 GLU A O 1
ATOM 1067 N N . CYS A 1 130 ? -7.950 11.195 4.770 1.00 86.38 130 CYS A N 1
ATOM 1068 C CA . CYS A 1 130 ? -6.873 11.074 3.788 1.00 86.38 130 CYS A CA 1
ATOM 1069 C C . CYS A 1 130 ? -5.937 12.283 3.896 1.00 86.38 130 CYS A C 1
ATOM 1071 O O . CYS A 1 130 ? -6.397 13.411 4.070 1.00 86.38 130 CYS A O 1
ATOM 1073 N N . CYS A 1 131 ? -4.632 12.051 3.797 1.00 86.31 131 CYS A N 1
ATOM 1074 C CA . CYS A 1 131 ? -3.615 13.092 3.850 1.00 86.31 131 CYS A CA 1
ATOM 1075 C C . CYS A 1 131 ? -2.470 12.751 2.895 1.00 86.31 131 CYS A C 1
ATOM 1077 O O . CYS A 1 131 ? -1.993 11.619 2.888 1.00 86.31 131 CYS A O 1
ATOM 1079 N N . ALA A 1 132 ? -1.993 13.725 2.128 1.00 81.44 132 ALA A N 1
ATOM 1080 C CA . ALA A 1 132 ? -0.763 13.614 1.350 1.00 81.44 132 ALA A CA 1
ATOM 1081 C C . ALA A 1 132 ? 0.099 14.860 1.588 1.00 81.44 132 ALA A C 1
ATOM 1083 O O . ALA A 1 132 ? 0.065 15.839 0.846 1.00 81.44 132 ALA A O 1
ATOM 1084 N N . SER A 1 133 ? 0.862 14.853 2.680 1.00 79.75 133 SER A N 1
ATOM 1085 C CA . SER A 1 133 ? 1.693 15.986 3.136 1.00 79.75 133 SER A CA 1
ATOM 1086 C C . SER A 1 133 ? 0.882 17.236 3.473 1.00 79.75 133 SER A C 1
ATOM 1088 O O . SER A 1 133 ? 1.364 18.359 3.356 1.00 79.75 133 SER A O 1
ATOM 1090 N N . GLY A 1 134 ? -0.348 17.014 3.941 1.00 77.69 134 GLY A N 1
ATOM 1091 C CA . GLY A 1 134 ? -1.312 18.033 4.351 1.00 77.69 134 GLY A CA 1
ATOM 1092 C C . GLY A 1 134 ? -2.437 18.268 3.342 1.00 77.69 134 GLY A C 1
ATOM 1093 O O . GLY A 1 134 ? -3.532 18.611 3.778 1.00 77.69 134 GLY A O 1
ATOM 1094 N N . GLY A 1 135 ? -2.170 18.069 2.045 1.00 56.06 135 GLY A N 1
ATOM 1095 C CA . GLY A 1 135 ? -3.147 18.205 0.958 1.00 56.06 135 GLY A CA 1
ATOM 1096 C C . GLY A 1 135 ? -4.055 16.999 0.781 1.00 56.06 135 GLY A C 1
ATOM 1097 O O . GLY A 1 135 ? -3.682 15.899 1.262 1.00 56.06 135 GLY A O 1
#